Protein AF-A0A484L176-F1 (afdb_monomer_lite)

Sequence (78 aa):
MASVFLYHVIGDLTVGKPELAEFAETETVESSIKAIGESTESGIPVWRKKSAAAAAERAEMRQQRLQQNRRNHRENLC

Structure (mmCIF, N/CA/C/O backbone):
data_AF-A0A484L176-F1
#
_entry.id   AF-A0A484L176-F1
#
loop_
_atom_site.group_PDB
_atom_site.id
_atom_site.type_symbol
_atom_site.label_atom_id
_atom_site.label_alt_id
_atom_site.label_comp_id
_atom_site.label_asym_id
_atom_site.label_entity_id
_atom_site.label_seq_id
_atom_site.pdbx_PDB_ins_code
_atom_site.Cartn_x
_atom_site.Cartn_y
_atom_site.Cartn_z
_atom_site.occupancy
_atom_site.B_iso_or_equiv
_atom_site.auth_seq_id
_atom_site.auth_comp_id
_atom_site.auth_asym_id
_atom_site.auth_atom_id
_atom_site.pdbx_PDB_model_num
ATOM 1 N N . MET A 1 1 ? 36.039 -1.346 -18.447 1.00 43.22 1 MET A N 1
ATOM 2 C CA . MET A 1 1 ? 35.331 -2.415 -17.712 1.00 43.22 1 MET A CA 1
ATOM 3 C C . MET A 1 1 ? 34.011 -1.833 -17.237 1.00 43.22 1 MET A C 1
ATOM 5 O O . MET A 1 1 ? 34.038 -0.928 -16.417 1.00 43.22 1 MET A O 1
ATOM 9 N N . ALA A 1 2 ? 32.889 -2.235 -17.834 1.00 45.72 2 ALA A N 1
ATOM 10 C CA . ALA A 1 2 ? 31.574 -1.730 -17.447 1.00 45.72 2 ALA A CA 1
ATOM 11 C C . ALA A 1 2 ? 31.071 -2.529 -16.239 1.00 45.72 2 ALA A C 1
ATOM 13 O O . ALA A 1 2 ? 31.002 -3.756 -16.298 1.00 45.72 2 ALA A O 1
ATOM 14 N N . SER A 1 3 ? 30.754 -1.843 -15.140 1.00 52.09 3 SER A N 1
ATOM 15 C CA . SER A 1 3 ? 30.073 -2.443 -13.996 1.00 52.09 3 SER A CA 1
ATOM 16 C C . SER A 1 3 ? 28.646 -2.787 -14.417 1.00 52.09 3 SER A C 1
ATOM 18 O O . SER A 1 3 ? 27.784 -1.912 -14.496 1.00 52.09 3 SER A O 1
ATOM 20 N N . VAL A 1 4 ? 28.398 -4.055 -14.737 1.00 51.72 4 VAL A N 1
ATOM 21 C CA . VAL A 1 4 ? 27.038 -4.562 -14.916 1.00 51.72 4 VAL A CA 1
ATOM 22 C C . VAL A 1 4 ? 26.403 -4.556 -13.532 1.00 51.72 4 VAL A C 1
ATOM 24 O O . VAL A 1 4 ? 26.722 -5.393 -12.689 1.00 51.72 4 VAL A O 1
ATOM 27 N N . PHE A 1 5 ? 25.555 -3.566 -13.263 1.00 50.78 5 PHE A N 1
ATOM 28 C CA . PHE A 1 5 ? 24.680 -3.609 -12.102 1.00 50.78 5 PHE A CA 1
ATOM 29 C C . PHE A 1 5 ? 23.757 -4.820 -12.276 1.00 50.78 5 PHE A C 1
ATOM 31 O O . PHE A 1 5 ? 22.832 -4.794 -13.084 1.00 50.78 5 PHE A O 1
ATOM 38 N N . LEU A 1 6 ? 24.038 -5.903 -11.551 1.00 52.41 6 LEU A N 1
ATOM 39 C CA . LEU A 1 6 ? 23.137 -7.043 -11.412 1.00 52.41 6 LEU A CA 1
ATOM 40 C C . LEU A 1 6 ? 21.951 -6.599 -10.551 1.00 52.41 6 LEU A C 1
ATOM 42 O O . LEU A 1 6 ? 21.893 -6.865 -9.353 1.00 52.41 6 LEU A O 1
ATOM 46 N N . TYR A 1 7 ? 21.011 -5.879 -11.154 1.00 59.41 7 TYR A N 1
ATOM 47 C CA . TYR A 1 7 ? 19.676 -5.777 -10.591 1.00 59.41 7 TYR A CA 1
ATOM 48 C C . TYR A 1 7 ? 19.030 -7.147 -10.767 1.00 59.41 7 TYR A C 1
ATOM 50 O O . TYR A 1 7 ? 18.807 -7.600 -11.889 1.00 59.41 7 TYR A O 1
ATOM 58 N N . HIS A 1 8 ? 18.785 -7.842 -9.658 1.00 59.97 8 HIS A N 1
ATOM 59 C CA . HIS A 1 8 ? 17.967 -9.043 -9.679 1.00 59.97 8 HIS A CA 1
ATOM 60 C C . HIS A 1 8 ? 16.530 -8.594 -9.956 1.00 59.97 8 HIS A C 1
ATOM 62 O O . HIS A 1 8 ? 15.833 -8.107 -9.067 1.00 59.97 8 HIS A O 1
ATOM 68 N N . VAL A 1 9 ? 16.137 -8.644 -11.226 1.00 59.94 9 VAL A N 1
ATOM 69 C CA . VAL A 1 9 ? 14.772 -8.350 -11.649 1.00 59.94 9 VAL A CA 1
ATOM 70 C C . VAL A 1 9 ? 13.926 -9.552 -11.257 1.00 59.94 9 VAL A C 1
ATOM 72 O O . VAL A 1 9 ? 14.114 -10.647 -11.781 1.00 59.94 9 VAL A O 1
ATOM 75 N N . ILE A 1 10 ? 13.032 -9.356 -10.294 1.00 69.25 10 ILE A N 1
ATOM 76 C CA . ILE A 1 10 ? 12.034 -10.357 -9.924 1.00 69.25 10 ILE A CA 1
ATOM 77 C C . ILE A 1 10 ? 10.776 -10.047 -10.736 1.00 69.25 10 ILE A C 1
ATOM 79 O O . ILE A 1 10 ? 10.170 -8.997 -10.538 1.00 69.25 10 ILE A O 1
ATOM 83 N N . GLY A 1 11 ? 10.408 -10.949 -11.647 1.00 64.19 11 GLY A N 1
ATOM 84 C CA . GLY A 1 11 ? 9.209 -10.841 -12.483 1.00 64.19 11 GLY A CA 1
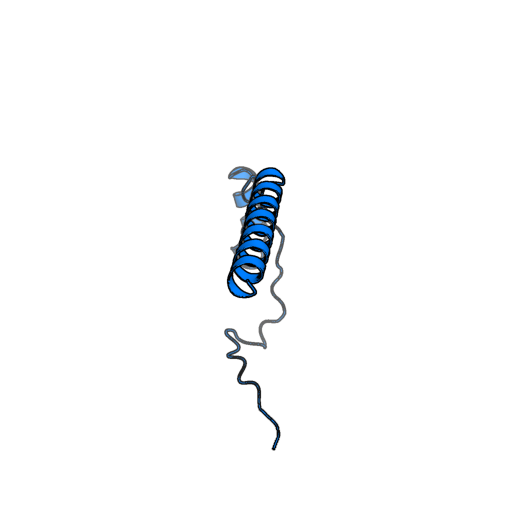ATOM 85 C C . GLY A 1 11 ? 9.504 -10.965 -13.978 1.00 64.19 11 GLY A C 1
ATOM 86 O O . GLY A 1 11 ? 10.597 -10.645 -14.442 1.00 64.19 11 GLY A O 1
ATOM 87 N N . ASP A 1 12 ? 8.522 -11.458 -14.728 1.00 67.81 12 ASP A N 1
ATOM 88 C CA . ASP A 1 12 ? 8.585 -11.533 -16.185 1.00 67.81 12 ASP A CA 1
ATOM 89 C C . ASP A 1 12 ? 8.313 -10.141 -16.785 1.00 67.81 12 ASP A C 1
ATOM 91 O O . ASP A 1 12 ? 7.237 -9.566 -16.628 1.00 67.81 12 ASP A O 1
ATOM 95 N N . LEU A 1 13 ? 9.320 -9.582 -17.464 1.00 59.94 13 LEU A N 1
ATOM 96 C CA . LEU A 1 13 ? 9.260 -8.254 -18.083 1.00 59.94 13 LEU A CA 1
ATOM 97 C C . LEU A 1 13 ? 8.296 -8.186 -19.280 1.00 59.94 13 LEU A C 1
ATOM 99 O O . LEU A 1 13 ? 8.014 -7.090 -19.766 1.00 59.94 13 LEU A O 1
ATOM 103 N N . THR A 1 14 ? 7.799 -9.327 -19.768 1.00 61.16 14 THR A N 1
ATOM 104 C CA . THR A 1 14 ? 6.831 -9.390 -20.874 1.00 61.16 14 THR A CA 1
ATOM 105 C C . THR A 1 14 ? 5.388 -9.154 -20.430 1.00 61.16 14 THR A C 1
ATOM 107 O O . THR A 1 14 ? 4.539 -8.864 -21.270 1.00 61.16 14 THR A O 1
ATOM 110 N N . VAL A 1 15 ? 5.113 -9.198 -19.121 1.00 62.47 15 VAL A N 1
ATOM 111 C CA . VAL A 1 15 ? 3.752 -9.121 -18.556 1.00 62.47 15 VAL A CA 1
ATOM 112 C C . VAL A 1 15 ? 3.213 -7.679 -18.517 1.00 62.47 15 VAL A C 1
ATOM 114 O O . VAL A 1 15 ? 2.065 -7.436 -18.165 1.00 62.47 15 VAL A O 1
ATOM 117 N N . GLY A 1 16 ? 3.998 -6.701 -18.975 1.00 65.19 16 GLY A N 1
ATOM 118 C CA . GLY A 1 16 ? 3.602 -5.296 -18.968 1.00 65.19 16 GLY A CA 1
ATOM 119 C C . GLY A 1 16 ? 3.656 -4.683 -17.568 1.00 65.19 16 GLY A C 1
ATOM 120 O O . GLY A 1 16 ? 4.003 -5.328 -16.580 1.00 65.19 16 GLY A O 1
ATOM 121 N N . LYS A 1 17 ? 3.389 -3.377 -17.486 1.00 68.75 17 LYS A N 1
ATOM 122 C CA . LYS A 1 17 ? 3.345 -2.671 -16.204 1.00 68.75 17 LYS A CA 1
ATOM 123 C C . LYS A 1 17 ? 2.036 -3.046 -15.494 1.00 68.75 17 LYS A C 1
ATOM 125 O O . LYS A 1 17 ? 0.991 -2.799 -16.094 1.00 68.75 17 LYS A O 1
ATOM 130 N N . PRO A 1 18 ? 2.078 -3.553 -14.251 1.00 69.94 18 PRO A N 1
ATOM 131 C CA . PRO A 1 18 ? 0.864 -3.877 -13.520 1.00 69.94 18 PRO A CA 1
ATOM 132 C C . PRO A 1 18 ? 0.013 -2.627 -13.281 1.00 69.94 18 PRO A C 1
ATOM 134 O O . PRO A 1 18 ? 0.544 -1.532 -13.031 1.00 69.94 18 PRO A O 1
ATOM 137 N N . GLU A 1 19 ? -1.307 -2.786 -13.354 1.00 71.19 19 GLU A N 1
ATOM 138 C CA . GLU A 1 19 ? -2.255 -1.729 -13.002 1.00 71.19 19 GLU A CA 1
ATOM 139 C C . GLU A 1 19 ? -2.334 -1.614 -11.477 1.00 71.19 19 GLU A C 1
ATOM 141 O O . GLU A 1 19 ? -3.091 -2.298 -10.797 1.00 71.19 19 GLU A O 1
ATOM 146 N N . LEU A 1 20 ? -1.496 -0.738 -10.921 1.00 72.88 20 LEU A N 1
ATOM 147 C CA . LEU A 1 20 ? -1.448 -0.483 -9.485 1.00 72.88 20 LEU A CA 1
ATOM 148 C C . LEU A 1 20 ? -2.333 0.715 -9.130 1.00 72.88 20 LEU A C 1
ATOM 150 O O . LEU A 1 20 ? -2.059 1.839 -9.553 1.00 72.88 20 LEU A O 1
ATOM 154 N N . ALA A 1 21 ? -3.346 0.481 -8.299 1.00 74.12 21 ALA A N 1
ATOM 155 C CA . ALA A 1 21 ? -4.137 1.527 -7.657 1.00 74.12 21 ALA A CA 1
ATOM 156 C C . ALA A 1 21 ? -3.673 1.729 -6.209 1.00 74.12 21 ALA A C 1
ATOM 158 O O . ALA A 1 21 ? -3.406 0.757 -5.505 1.00 74.12 21 ALA A O 1
ATOM 159 N N . GLU A 1 22 ? -3.586 2.979 -5.750 1.00 79.50 22 GLU A N 1
ATOM 160 C CA . GLU A 1 22 ? -3.262 3.275 -4.352 1.00 79.50 22 GLU A CA 1
ATOM 161 C C . GLU A 1 22 ? -4.461 2.974 -3.440 1.00 79.50 22 GLU A C 1
ATOM 163 O O . GLU A 1 22 ? -5.517 3.588 -3.574 1.00 79.50 22 GLU A O 1
ATOM 168 N N . PHE A 1 23 ? -4.282 2.076 -2.467 1.00 85.62 23 PHE A N 1
ATOM 169 C CA . PHE A 1 23 ? -5.280 1.778 -1.435 1.00 85.62 23 PHE A CA 1
ATOM 170 C C . PHE A 1 23 ? -4.715 2.085 -0.047 1.00 85.62 23 PHE A C 1
ATOM 172 O O . PHE A 1 23 ? -3.681 1.540 0.343 1.00 85.62 23 PHE A O 1
ATOM 179 N N . ALA A 1 24 ? -5.343 2.982 0.713 1.00 84.62 24 ALA A N 1
ATOM 180 C CA . ALA A 1 24 ? -4.824 3.365 2.025 1.00 84.62 24 ALA A CA 1
ATOM 181 C C . ALA A 1 24 ? -5.205 2.342 3.107 1.00 84.62 24 ALA A C 1
ATOM 183 O O . ALA A 1 24 ? -6.307 1.817 3.118 1.00 84.62 24 ALA A O 1
ATOM 184 N N . GLU A 1 25 ? -4.321 2.113 4.079 1.00 84.44 25 GLU A N 1
ATOM 185 C CA . GLU A 1 25 ? -4.587 1.206 5.214 1.00 84.44 25 GLU A CA 1
ATOM 186 C C . GLU A 1 25 ? -5.810 1.613 6.057 1.00 84.44 25 GLU A C 1
ATOM 188 O O . GLU A 1 25 ? -6.413 0.783 6.726 1.00 84.44 25 GLU A O 1
ATOM 193 N N . THR A 1 26 ? -6.181 2.893 6.034 1.00 84.44 26 THR A N 1
ATOM 194 C CA . THR A 1 26 ? -7.323 3.433 6.784 1.00 84.44 26 THR A CA 1
ATOM 195 C C . THR A 1 26 ? -8.673 3.196 6.107 1.00 84.44 26 THR A C 1
ATOM 197 O O . THR A 1 26 ? -9.698 3.577 6.666 1.00 84.44 26 THR A O 1
ATOM 200 N N . GLU A 1 27 ? -8.672 2.656 4.890 1.00 86.50 27 GLU A N 1
ATOM 201 C CA . GLU A 1 27 ? -9.880 2.348 4.126 1.00 86.50 27 GLU A CA 1
ATOM 202 C C . GLU A 1 27 ? -10.660 1.172 4.734 1.00 86.50 27 GLU A C 1
ATOM 204 O O . GLU A 1 27 ? -10.137 0.381 5.523 1.00 86.50 27 GLU A O 1
ATOM 209 N N . THR A 1 28 ? -11.941 1.062 4.382 1.00 89.81 28 THR A N 1
ATOM 210 C CA . THR A 1 28 ? -12.824 0.031 4.935 1.00 89.81 28 THR A CA 1
ATOM 211 C C . THR A 1 28 ? -12.669 -1.308 4.215 1.00 89.81 28 THR A C 1
ATOM 213 O O . THR A 1 28 ? -12.174 -1.410 3.094 1.00 89.81 28 THR A O 1
ATOM 216 N N . VAL A 1 29 ? -13.152 -2.372 4.859 1.00 88.75 29 VAL A N 1
ATOM 217 C CA . VAL A 1 29 ? -13.215 -3.704 4.237 1.00 88.75 29 VAL A CA 1
ATOM 218 C C . VAL A 1 29 ? -14.172 -3.716 3.036 1.00 88.75 29 VAL A C 1
ATOM 220 O O . VAL A 1 29 ? -13.948 -4.418 2.058 1.00 88.75 29 VAL A O 1
ATOM 223 N N . GLU A 1 30 ? -15.234 -2.913 3.067 1.00 91.06 30 GLU A N 1
ATOM 224 C CA . GLU A 1 30 ? -16.169 -2.804 1.941 1.00 91.06 30 GLU A CA 1
ATOM 225 C C . GLU A 1 30 ? -15.508 -2.152 0.720 1.00 91.06 30 GLU A C 1
ATOM 227 O O . GLU A 1 30 ? -15.685 -2.627 -0.405 1.00 91.06 30 GLU A O 1
ATOM 232 N N . SER A 1 31 ? -14.703 -1.100 0.928 1.00 88.75 31 SER A N 1
ATOM 233 C CA . SER A 1 31 ? -13.969 -0.465 -0.168 1.00 88.75 31 SER A CA 1
ATOM 234 C C . SER A 1 31 ? -12.847 -1.357 -0.699 1.00 88.75 31 SER A C 1
ATOM 236 O O . SER A 1 31 ? -12.616 -1.356 -1.909 1.00 88.75 31 SER A O 1
ATOM 238 N N . SER A 1 32 ? -12.215 -2.183 0.145 1.00 86.44 32 SER A N 1
ATOM 239 C CA . SER A 1 32 ? -11.206 -3.146 -0.313 1.00 86.44 32 SER A CA 1
ATOM 240 C C . SER A 1 32 ? -11.808 -4.255 -1.173 1.00 86.44 32 SER A C 1
ATOM 242 O O . SER A 1 32 ? -11.265 -4.550 -2.233 1.00 86.44 32 SER A O 1
ATOM 244 N N . ILE A 1 33 ? -12.957 -4.824 -0.788 1.00 88.69 33 ILE A N 1
ATOM 245 C CA . ILE A 1 33 ? -13.649 -5.850 -1.588 1.00 88.69 33 ILE A CA 1
ATOM 246 C C . ILE A 1 33 ? -14.010 -5.301 -2.970 1.00 88.69 33 ILE A C 1
ATOM 248 O O . ILE A 1 33 ? -13.771 -5.966 -3.980 1.00 88.69 33 ILE A O 1
ATOM 252 N N . LYS A 1 34 ? -14.545 -4.076 -3.024 1.00 89.12 34 LYS A N 1
ATOM 253 C CA . LYS A 1 34 ? -14.880 -3.421 -4.290 1.00 89.12 34 LYS A CA 1
ATOM 254 C C . LYS A 1 34 ? -13.636 -3.199 -5.155 1.00 89.1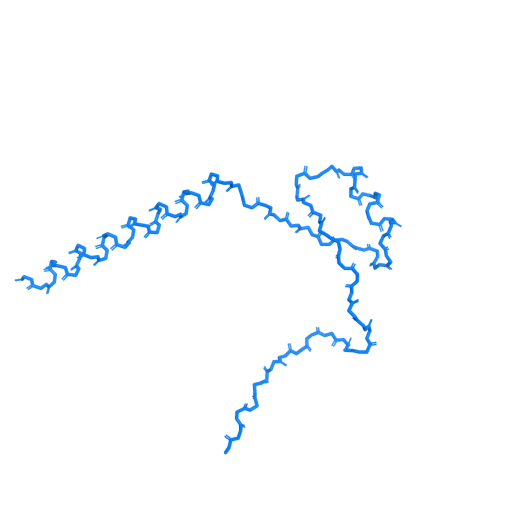2 34 LYS A C 1
ATOM 256 O O . LYS A 1 34 ? -13.637 -3.585 -6.318 1.00 89.12 34 LYS A O 1
ATOM 261 N N . ALA A 1 35 ? -12.569 -2.644 -4.581 1.00 86.81 35 ALA A N 1
ATOM 262 C CA . ALA A 1 35 ? -11.330 -2.366 -5.304 1.00 86.81 35 ALA A CA 1
ATOM 263 C C . ALA A 1 35 ? -10.628 -3.643 -5.807 1.00 86.81 35 ALA A C 1
ATOM 265 O O . ALA A 1 35 ? -10.069 -3.643 -6.900 1.00 86.81 35 ALA A O 1
ATOM 266 N N . ILE A 1 36 ? -10.694 -4.747 -5.056 1.00 86.62 36 ILE A N 1
ATOM 267 C CA . ILE A 1 36 ? -10.201 -6.056 -5.511 1.00 86.62 36 ILE A CA 1
ATOM 268 C C . ILE A 1 36 ? -11.043 -6.574 -6.680 1.00 86.62 36 ILE A C 1
ATOM 270 O O . ILE A 1 36 ? -10.481 -7.074 -7.649 1.00 86.62 36 ILE A O 1
ATOM 274 N N . GLY A 1 37 ? -12.371 -6.447 -6.605 1.00 85.75 37 GLY A N 1
ATOM 275 C CA . GLY A 1 37 ? -13.274 -6.884 -7.673 1.00 85.75 37 GLY A CA 1
ATOM 276 C C . GLY A 1 37 ? -13.139 -6.081 -8.971 1.00 85.75 37 GLY A C 1
ATOM 277 O O . GLY A 1 37 ? -13.409 -6.613 -10.043 1.00 85.75 37 GLY A O 1
ATOM 278 N N . GLU A 1 38 ? -12.712 -4.821 -8.880 1.00 83.94 38 GLU A N 1
ATOM 279 C CA . GLU A 1 38 ? -12.447 -3.941 -10.027 1.00 83.94 38 GLU A CA 1
ATOM 280 C C . GLU A 1 38 ? -11.014 -4.092 -10.585 1.00 83.94 38 GLU A C 1
ATOM 282 O O . GLU A 1 38 ? -10.745 -3.631 -11.692 1.00 83.94 38 GLU A O 1
ATOM 287 N N . SER A 1 39 ? -10.105 -4.755 -9.858 1.00 79.00 39 SER A N 1
ATOM 288 C CA . SER A 1 39 ? -8.713 -4.988 -10.270 1.00 79.00 39 SER A CA 1
ATOM 289 C C . SER A 1 39 ? -8.580 -6.238 -11.142 1.00 79.00 39 SER A C 1
ATOM 291 O O . SER A 1 39 ? -9.007 -7.333 -10.770 1.00 79.00 39 SER A O 1
ATOM 293 N N . THR A 1 40 ? -7.898 -6.112 -12.282 1.00 73.69 40 THR A N 1
ATOM 294 C CA . THR A 1 40 ? -7.578 -7.242 -13.171 1.00 73.69 40 THR A CA 1
ATOM 295 C C . THR A 1 40 ? -6.604 -8.242 -12.551 1.00 73.69 40 THR A C 1
ATOM 297 O O . THR A 1 40 ? -6.573 -9.400 -12.959 1.00 73.69 40 THR A O 1
ATOM 300 N N . GLU A 1 41 ? -5.819 -7.821 -11.558 1.00 73.19 41 GLU A N 1
ATOM 301 C CA . GLU A 1 41 ? -4.777 -8.640 -10.928 1.00 73.19 41 GLU A CA 1
ATOM 302 C C . GLU A 1 41 ? -5.262 -9.373 -9.668 1.00 73.19 41 GLU A C 1
ATOM 304 O O . GLU A 1 41 ? -4.475 -10.038 -8.995 1.00 73.19 41 GLU A O 1
ATOM 309 N N . SER A 1 42 ? -6.563 -9.306 -9.344 1.00 69.00 42 SER A N 1
ATOM 310 C CA . SER A 1 42 ? -7.193 -9.940 -8.164 1.00 69.00 42 SER A CA 1
ATOM 311 C C . SER A 1 42 ? -6.577 -9.558 -6.806 1.00 69.00 42 SER A C 1
ATOM 313 O O . SER A 1 42 ? -6.891 -10.150 -5.773 1.00 69.00 42 SER A O 1
ATOM 315 N N . GLY A 1 43 ? -5.719 -8.539 -6.794 1.00 75.00 43 GLY A N 1
ATOM 316 C CA . GLY A 1 43 ? -5.039 -8.015 -5.623 1.00 75.00 43 GLY A CA 1
ATOM 317 C C . GLY A 1 43 ? -4.889 -6.502 -5.718 1.00 75.00 43 GLY A C 1
ATOM 318 O O . GLY A 1 43 ? -4.828 -5.932 -6.808 1.00 75.00 43 GLY A O 1
ATOM 319 N N . ILE A 1 44 ? -4.841 -5.857 -4.554 1.00 83.44 44 ILE A N 1
ATOM 320 C CA . ILE A 1 44 ? -4.563 -4.428 -4.414 1.00 83.44 44 ILE A CA 1
ATOM 321 C C . ILE A 1 44 ? -3.449 -4.262 -3.375 1.00 83.44 44 ILE A C 1
ATOM 323 O O . ILE A 1 44 ? -3.540 -4.847 -2.289 1.00 83.44 44 ILE A O 1
ATOM 327 N N . PRO A 1 45 ? -2.369 -3.518 -3.662 1.00 82.06 45 PRO A N 1
ATOM 328 C CA . PRO A 1 45 ? -1.376 -3.246 -2.634 1.00 82.06 45 PRO A CA 1
ATOM 329 C C . PRO A 1 45 ? -1.986 -2.309 -1.581 1.00 82.06 45 PRO A C 1
ATOM 331 O O . PRO A 1 45 ? -2.929 -1.576 -1.862 1.00 82.06 45 PRO A O 1
ATOM 334 N N . VAL A 1 46 ? -1.476 -2.331 -0.349 1.00 84.25 46 VAL A N 1
ATOM 335 C CA . VAL A 1 46 ? -1.979 -1.464 0.730 1.00 84.25 46 VAL A CA 1
ATOM 336 C C . VAL A 1 46 ? -0.869 -0.537 1.200 1.00 84.25 46 VAL A C 1
ATOM 338 O O . VAL A 1 46 ? 0.206 -0.972 1.616 1.00 84.25 46 VAL A O 1
ATOM 341 N N . TRP A 1 47 ? -1.141 0.762 1.161 1.00 84.69 47 TRP A N 1
ATOM 342 C CA . TRP A 1 47 ? -0.214 1.814 1.534 1.00 84.69 47 TRP A CA 1
ATOM 343 C C . TRP A 1 47 ? -0.502 2.290 2.950 1.00 84.69 47 TRP A C 1
ATOM 345 O O . TRP A 1 47 ? -1.557 2.856 3.253 1.00 84.69 47 TRP A O 1
ATOM 355 N N . ARG A 1 48 ? 0.496 2.142 3.824 1.00 79.94 48 ARG A N 1
ATOM 356 C CA . ARG A 1 48 ? 0.472 2.780 5.141 1.00 79.94 48 ARG A CA 1
ATOM 357 C C . ARG A 1 48 ? 0.821 4.251 5.007 1.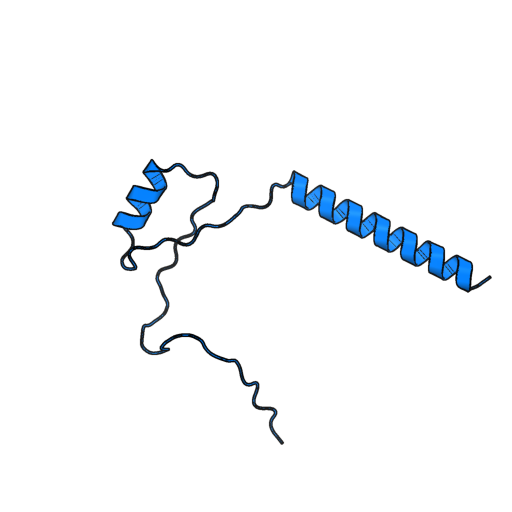00 79.94 48 ARG A C 1
ATOM 359 O O . ARG A 1 48 ? 1.989 4.612 4.826 1.00 79.94 48 ARG A O 1
ATOM 366 N N . LYS A 1 49 ? -0.176 5.120 5.154 1.00 74.25 49 LYS A N 1
ATOM 367 C CA . LYS A 1 49 ? 0.072 6.550 5.346 1.00 74.25 49 LYS A CA 1
ATOM 368 C C . LYS A 1 49 ? 0.726 6.724 6.716 1.00 74.25 49 LYS A C 1
ATOM 370 O O . LYS A 1 49 ? 0.098 6.501 7.746 1.00 74.25 49 LYS A O 1
ATOM 375 N N . LYS A 1 50 ? 2.005 7.112 6.747 1.00 71.62 50 LYS A N 1
ATOM 376 C CA . LYS A 1 50 ? 2.625 7.556 8.003 1.00 71.62 50 LYS A CA 1
ATOM 377 C C . LYS A 1 50 ? 1.845 8.770 8.484 1.00 71.62 50 LYS A C 1
ATOM 379 O O . LYS A 1 50 ? 1.714 9.738 7.738 1.00 71.62 50 LYS A O 1
ATOM 384 N N . SER A 1 51 ? 1.317 8.709 9.703 1.00 77.19 51 SER A N 1
ATOM 385 C CA . SER A 1 51 ? 0.633 9.861 10.281 1.00 77.19 51 SER A CA 1
ATOM 386 C C . SER A 1 51 ? 1.597 11.050 10.331 1.00 77.19 51 SER A C 1
ATOM 388 O O . SER A 1 51 ? 2.800 10.882 10.559 1.00 77.19 51 SER A O 1
ATOM 390 N N . ALA A 1 52 ? 1.077 12.261 10.115 1.00 77.44 52 ALA A N 1
ATOM 391 C CA . ALA A 1 52 ? 1.883 13.479 10.209 1.00 77.44 52 ALA A CA 1
ATOM 392 C C . ALA A 1 52 ? 2.574 13.586 11.583 1.00 77.44 52 ALA A C 1
ATOM 394 O O . ALA A 1 52 ? 3.730 13.996 11.664 1.00 77.44 52 ALA A O 1
ATOM 395 N N . ALA A 1 53 ? 1.904 13.110 12.638 1.00 76.81 53 ALA A N 1
ATOM 396 C CA . ALA A 1 53 ? 2.457 12.991 13.984 1.00 76.81 53 ALA A CA 1
ATOM 397 C C . ALA A 1 53 ? 3.671 12.044 14.049 1.00 76.81 53 ALA A C 1
ATOM 399 O O . ALA A 1 53 ? 4.725 12.440 14.539 1.00 76.81 53 ALA A O 1
ATOM 400 N N . ALA A 1 54 ? 3.577 10.836 13.481 1.00 78.12 54 ALA A N 1
ATOM 401 C CA . ALA A 1 54 ? 4.695 9.887 13.455 1.00 78.12 54 ALA A CA 1
ATOM 402 C C . ALA A 1 54 ? 5.874 10.390 12.599 1.00 78.12 54 ALA A C 1
ATOM 404 O O . ALA A 1 54 ? 7.037 10.080 12.868 1.00 78.12 54 ALA A O 1
ATOM 405 N N . ALA A 1 55 ? 5.598 11.172 11.552 1.00 80.75 55 ALA A N 1
ATOM 406 C CA . ALA A 1 55 ? 6.637 11.820 10.758 1.00 80.75 55 ALA A CA 1
ATOM 407 C C . ALA A 1 55 ? 7.357 12.929 11.549 1.00 80.75 55 ALA A C 1
ATOM 409 O O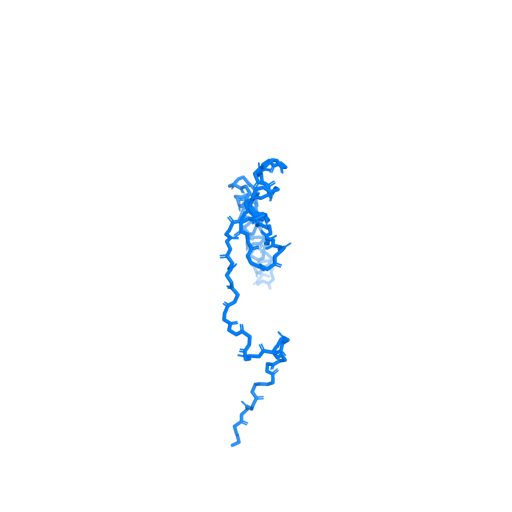 . ALA A 1 55 ? 8.588 13.004 11.497 1.00 80.75 55 ALA A O 1
ATOM 410 N N . ALA A 1 56 ? 6.606 13.740 12.300 1.00 83.81 56 ALA A N 1
ATOM 411 C CA . ALA A 1 56 ? 7.138 14.803 13.149 1.00 83.81 56 ALA A CA 1
ATOM 412 C C . ALA A 1 56 ? 8.001 14.249 14.296 1.00 83.81 56 ALA A C 1
ATOM 414 O O . ALA A 1 56 ? 9.145 14.671 14.447 1.00 83.81 56 ALA A O 1
ATOM 415 N N . GLU A 1 57 ? 7.520 13.231 15.017 1.00 86.31 57 GLU A N 1
ATOM 416 C CA . GLU A 1 57 ? 8.269 12.559 16.093 1.00 86.31 57 GLU A CA 1
ATOM 417 C C . GLU A 1 57 ? 9.611 12.004 15.584 1.00 86.31 57 GLU A C 1
ATOM 419 O O . GLU A 1 57 ? 10.675 12.187 16.183 1.00 86.31 57 GLU A O 1
ATOM 424 N N . ARG A 1 58 ? 9.597 11.370 14.405 1.00 88.56 58 ARG A N 1
ATOM 425 C CA . ARG A 1 58 ? 10.810 10.823 13.789 1.00 88.56 58 ARG A CA 1
ATOM 426 C C . ARG A 1 58 ? 11.797 11.916 13.372 1.00 88.56 58 ARG A C 1
ATOM 428 O O . ARG A 1 58 ? 13.010 11.692 13.424 1.00 88.56 58 ARG A O 1
ATOM 435 N N . ALA A 1 59 ? 11.300 13.073 12.935 1.00 89.12 59 ALA A N 1
ATOM 436 C CA . ALA A 1 59 ? 12.132 14.228 12.614 1.00 89.12 59 ALA A CA 1
ATOM 437 C C . ALA A 1 59 ? 12.776 14.814 13.878 1.00 89.12 59 ALA A C 1
ATOM 439 O O . ALA A 1 59 ? 13.976 15.096 13.867 1.00 89.12 59 ALA A O 1
ATOM 440 N N . GLU A 1 60 ? 12.024 14.909 14.974 1.00 92.69 60 GLU A N 1
ATOM 441 C CA . GLU A 1 60 ? 12.514 15.397 16.263 1.00 92.69 60 GLU A CA 1
ATOM 442 C C . GLU A 1 60 ? 13.593 14.475 16.848 1.00 92.69 60 GLU A C 1
ATOM 444 O O . GLU A 1 60 ? 14.698 14.930 17.147 1.00 92.69 60 GLU A O 1
ATOM 449 N N . MET A 1 61 ? 13.357 13.159 16.882 1.00 91.12 61 MET A N 1
ATOM 450 C CA . MET A 1 61 ? 14.379 12.185 17.290 1.00 91.12 61 MET A CA 1
ATOM 451 C C . MET A 1 61 ? 15.657 12.290 16.445 1.00 91.12 61 MET A C 1
ATOM 453 O O . MET A 1 61 ? 16.774 12.158 16.956 1.00 91.12 61 MET A O 1
ATOM 457 N N . ARG A 1 62 ? 15.523 12.532 15.135 1.00 93.00 62 ARG A N 1
ATOM 458 C CA . ARG A 1 62 ? 16.677 12.731 14.249 1.00 93.00 62 ARG A CA 1
ATOM 459 C C . ARG A 1 62 ? 17.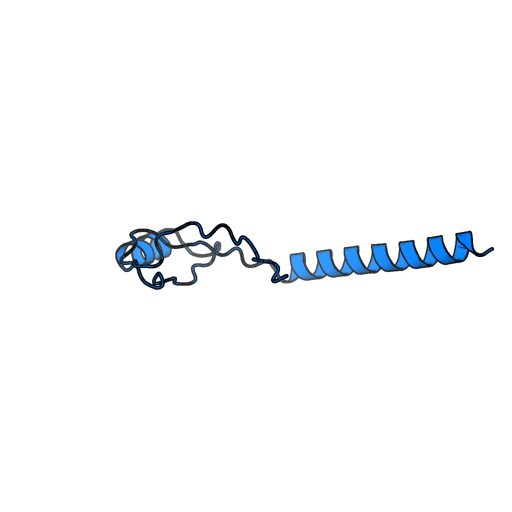424 14.020 14.593 1.00 93.00 62 ARG A C 1
ATOM 461 O O . ARG A 1 62 ? 18.654 14.007 14.594 1.00 93.00 62 ARG A O 1
ATOM 468 N N . GLN A 1 63 ? 16.714 15.106 14.896 1.00 93.38 63 GLN A N 1
ATOM 469 C CA . GLN A 1 63 ? 17.326 16.362 15.331 1.00 93.38 63 GLN A CA 1
ATOM 470 C C . GLN A 1 63 ? 18.064 16.202 16.664 1.00 93.38 63 GLN A C 1
ATOM 472 O O . GLN A 1 63 ? 19.223 16.608 16.750 1.00 93.38 63 GLN A O 1
ATOM 477 N N . GLN A 1 64 ? 17.460 15.540 17.654 1.00 94.19 64 GLN A N 1
ATOM 478 C CA . GLN A 1 64 ? 18.094 15.259 18.947 1.00 94.19 64 GLN A CA 1
ATOM 479 C C . GLN A 1 64 ? 19.387 14.446 18.780 1.00 94.19 64 GLN A C 1
ATOM 481 O O . GLN A 1 64 ? 20.428 14.818 19.320 1.00 94.19 64 GLN A O 1
ATOM 486 N N . ARG A 1 65 ? 19.376 13.395 17.947 1.00 94.25 65 ARG A N 1
ATOM 487 C CA . ARG A 1 65 ? 20.589 12.611 17.638 1.00 94.25 65 ARG A CA 1
ATOM 488 C C . ARG A 1 65 ? 21.686 13.454 16.994 1.00 94.25 65 ARG A C 1
ATOM 490 O O . ARG A 1 65 ? 22.855 13.314 17.339 1.00 94.25 65 ARG A O 1
ATOM 497 N N . LEU A 1 66 ? 21.329 14.339 16.065 1.00 93.50 66 LEU A N 1
ATOM 498 C CA . LEU A 1 66 ? 22.299 15.229 15.422 1.00 93.50 66 LEU A CA 1
ATOM 499 C C . LEU A 1 66 ? 22.894 16.230 16.415 1.00 93.50 66 LEU A C 1
ATOM 501 O O . LEU A 1 66 ? 24.089 16.507 16.348 1.00 93.50 66 LEU A O 1
ATOM 505 N N . GLN A 1 67 ? 22.088 16.759 17.335 1.00 93.56 67 GLN A N 1
ATOM 506 C CA . GLN A 1 67 ? 22.568 17.644 18.396 1.00 93.56 67 GLN A CA 1
ATOM 507 C C . GLN A 1 67 ? 23.503 16.906 19.359 1.00 93.56 67 GLN A C 1
ATOM 509 O O . GLN A 1 67 ? 24.585 17.414 19.649 1.00 93.56 67 GLN A O 1
ATOM 514 N N . GLN A 1 68 ? 23.146 15.686 19.771 1.00 91.62 68 GLN A N 1
ATOM 515 C CA . GLN A 1 68 ? 23.999 14.856 20.621 1.00 91.62 68 GLN A CA 1
ATOM 516 C C . GLN A 1 68 ? 25.332 14.531 19.939 1.00 91.62 68 GLN A C 1
ATOM 518 O O . GLN A 1 68 ? 26.387 14.701 20.540 1.00 91.62 68 GLN A O 1
ATOM 523 N N . ASN A 1 69 ? 25.314 14.151 18.659 1.00 91.75 69 ASN A N 1
ATOM 524 C CA . ASN A 1 69 ? 26.541 13.879 17.907 1.00 91.75 69 ASN A CA 1
ATOM 525 C C . ASN A 1 69 ? 27.444 15.116 17.808 1.00 91.75 69 ASN A C 1
ATOM 527 O O . ASN A 1 69 ? 28.659 15.001 17.948 1.00 91.75 69 ASN A O 1
ATOM 531 N N . ARG A 1 70 ? 26.867 16.310 17.605 1.00 89.00 70 ARG A N 1
ATOM 532 C CA . ARG A 1 70 ? 27.632 17.570 17.615 1.00 89.00 70 ARG A CA 1
ATOM 533 C C . ARG A 1 70 ? 28.217 17.872 18.992 1.00 89.00 70 ARG A C 1
ATOM 535 O O . ARG A 1 70 ? 29.333 18.375 19.062 1.00 89.00 70 ARG A O 1
ATOM 542 N N . ARG A 1 71 ? 27.477 17.585 20.067 1.00 88.81 71 ARG A N 1
ATOM 543 C CA . ARG A 1 71 ? 27.943 17.760 21.448 1.00 88.81 71 ARG A CA 1
ATOM 544 C C . ARG A 1 71 ? 29.127 16.843 21.747 1.00 88.81 71 ARG A C 1
ATOM 546 O O . ARG A 1 71 ? 30.182 17.347 22.103 1.00 88.81 71 ARG A O 1
ATOM 553 N N . ASN A 1 72 ? 28.990 15.549 21.463 1.00 88.62 72 ASN A N 1
ATOM 554 C CA . ASN A 1 72 ? 30.065 14.568 21.621 1.00 88.62 72 ASN A CA 1
ATOM 555 C C . ASN A 1 72 ? 31.305 14.949 20.797 1.00 88.62 72 ASN A C 1
ATOM 557 O O . ASN A 1 72 ? 32.434 14.795 21.246 1.00 88.62 72 ASN A O 1
ATOM 561 N N . HIS A 1 73 ? 31.110 15.468 19.581 1.00 85.19 73 HIS A N 1
ATOM 562 C CA . HIS A 1 73 ? 32.226 15.914 18.751 1.00 85.19 73 HIS A CA 1
ATOM 563 C C . HIS A 1 73 ? 32.961 17.122 19.346 1.00 85.19 73 HIS A C 1
ATOM 565 O O . HIS A 1 73 ? 34.182 17.172 19.267 1.00 85.19 73 HIS A O 1
ATOM 571 N N . ARG A 1 74 ? 32.243 18.070 19.965 1.00 82.75 74 ARG A N 1
ATOM 572 C CA . ARG 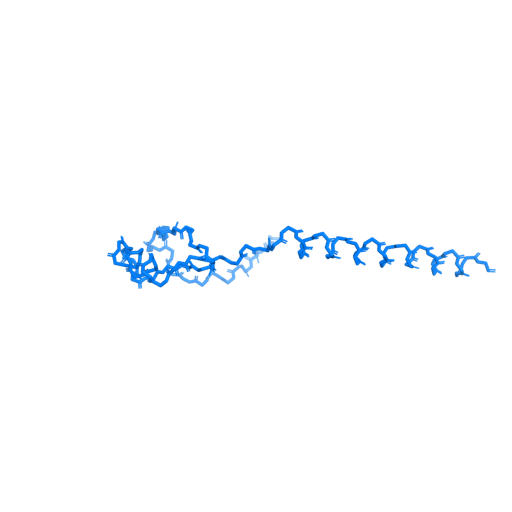A 1 74 ? 32.866 19.188 20.693 1.00 82.75 74 ARG A CA 1
ATOM 573 C C . ARG A 1 74 ? 33.624 18.713 21.928 1.00 82.75 74 ARG A C 1
ATOM 575 O O . ARG A 1 74 ? 34.718 19.199 22.163 1.00 82.75 74 ARG A O 1
ATOM 582 N N . GLU A 1 75 ? 33.062 17.770 22.680 1.00 83.12 75 GLU A N 1
ATOM 583 C CA . GLU A 1 75 ? 33.706 17.205 23.875 1.00 83.12 75 GLU A CA 1
ATOM 584 C C . GLU A 1 75 ? 34.991 16.437 23.532 1.00 83.12 75 GLU A C 1
ATOM 586 O O . GLU A 1 75 ? 35.955 16.529 24.275 1.00 83.12 75 GLU A O 1
ATOM 591 N N . ASN A 1 76 ? 35.056 15.767 22.378 1.00 75.31 76 ASN A N 1
ATOM 592 C CA . ASN A 1 76 ? 36.269 15.079 21.910 1.00 75.31 76 ASN A CA 1
ATOM 593 C C . ASN A 1 76 ? 37.363 16.011 21.348 1.00 75.31 76 ASN A C 1
ATOM 595 O O . ASN A 1 76 ? 38.442 15.535 21.002 1.00 75.31 76 ASN A O 1
ATOM 599 N N . LEU A 1 77 ? 37.072 17.304 21.168 1.00 73.69 77 LEU A N 1
ATOM 600 C CA . LEU A 1 77 ? 38.024 18.310 20.676 1.00 73.69 77 LEU A CA 1
ATOM 601 C C . LEU A 1 77 ? 38.629 19.162 21.810 1.00 73.69 77 LEU A C 1
ATOM 603 O O . LEU A 1 77 ? 39.489 19.997 21.526 1.00 73.69 77 LEU A O 1
ATOM 607 N N . CYS A 1 78 ? 38.174 18.977 23.054 1.00 56.66 78 CYS A N 1
ATOM 608 C CA . CYS A 1 78 ? 38.743 19.564 24.271 1.00 56.66 78 CYS A CA 1
ATOM 609 C C . CYS A 1 78 ? 39.606 18.536 25.008 1.00 56.66 78 CYS A C 1
ATOM 611 O O . CYS A 1 78 ? 40.588 18.980 25.640 1.00 56.66 78 CYS A O 1
#

pLDDT: mean 77.86, std 12.82, range [43.22, 94.25]

Organism: NCBI:txid132261

Secondary structure (DSSP, 8-state):
----------S-GGG----PPP-BTTS-HHHHHHHHHH-TTS----B----HHHHHHHHHHHHHHHHHHHHHHHHTT-

Foldseek 3Di:
DDPPPPPPDDDDPVVDDAPADEAEPPDDPVVLVVVLVVGPVSDYDYDYDCPPVNVVVVVVVVVVVVVVVVVVVVVVVD

Radius of gyration: 22.49 Å; chains: 1; bounding box: 55×31×45 Å